Protein AF-A0A258D3I9-F1 (afdb_monomer_lite)

Secondary structure (DSSP, 8-state):
--TT-------SSTTHHHHHHHTT--TT-EEE-S-HHHHHHHHHTT-EEE-TTSPEE-HHHHHHHHHHHHHHHHHHHTT--PPPPPPP-HHHHHHHHHHHHHHHHHHHHTTPPPP-TTTHHHHHHHHHHTTSPPP---

Foldseek 3Di:
DDLPDDDDDFDDDPCRVLVVCLVPAAALAEAEDPDLVSLVSNQVRNHFYAYLLQDTDHPVCSVVVVVVVVVVVVCVVVVHDDDDDDDDDPNSNVNNVVNVVVRNVVSVVVVRDPDSPNPPVVVVVVVVVVPDDDDDDD

Structure (mmCIF, N/CA/C/O backbone):
data_AF-A0A258D3I9-F1
#
_entry.id   AF-A0A258D3I9-F1
#
loop_
_atom_site.group_PDB
_atom_site.id
_atom_site.type_symbol
_atom_site.label_atom_id
_atom_site.label_alt_id
_atom_site.label_co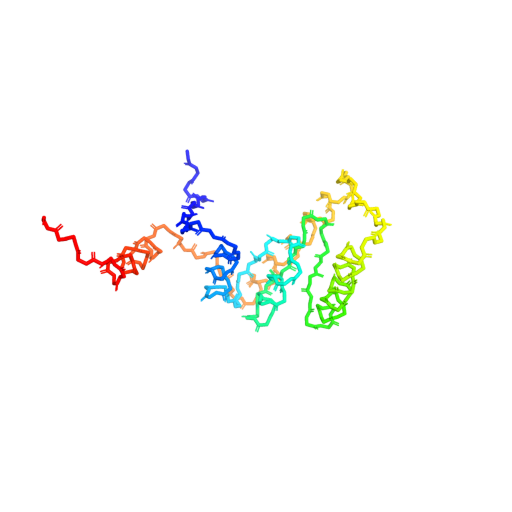mp_id
_atom_site.label_asym_id
_atom_site.label_entity_id
_atom_site.label_seq_id
_atom_site.pdbx_PDB_ins_code
_atom_site.Cartn_x
_atom_site.Cartn_y
_atom_site.Cartn_z
_atom_site.occupancy
_atom_site.B_iso_or_equiv
_atom_site.auth_seq_id
_atom_site.auth_comp_id
_atom_site.auth_asym_id
_atom_site.auth_atom_id
_atom_site.pdbx_PDB_model_num
ATOM 1 N N . ARG A 1 1 ? 9.532 -15.685 16.404 1.00 67.56 1 ARG A N 1
ATOM 2 C CA . ARG A 1 1 ? 8.529 -15.440 15.342 1.00 67.56 1 ARG A CA 1
ATOM 3 C C . ARG A 1 1 ? 7.345 -14.797 16.038 1.00 67.56 1 ARG A C 1
ATOM 5 O O . ARG A 1 1 ? 6.883 -15.386 17.004 1.00 67.56 1 ARG A O 1
ATOM 12 N N . ASP A 1 2 ? 6.974 -13.578 15.666 1.00 77.19 2 ASP A N 1
ATOM 13 C CA . ASP A 1 2 ? 5.842 -12.889 16.294 1.00 77.19 2 ASP A CA 1
ATOM 14 C C . ASP A 1 2 ? 4.535 -13.567 15.828 1.00 77.19 2 ASP A C 1
ATOM 16 O O . ASP A 1 2 ? 4.420 -13.826 14.625 1.00 77.19 2 ASP A O 1
ATOM 20 N N . PRO A 1 3 ? 3.589 -13.921 16.723 1.00 78.75 3 PRO A N 1
ATOM 21 C CA . PRO A 1 3 ? 2.285 -14.467 16.323 1.00 78.75 3 PRO A CA 1
ATOM 22 C C . PRO A 1 3 ? 1.501 -13.502 15.427 1.00 78.75 3 PRO A C 1
ATOM 24 O O . PRO A 1 3 ? 0.699 -13.936 14.605 1.00 78.75 3 PRO A O 1
ATOM 27 N N . ASN A 1 4 ? 1.805 -12.210 15.535 1.00 81.56 4 ASN A N 1
ATOM 28 C CA . ASN A 1 4 ? 1.280 -11.138 14.719 1.00 81.56 4 ASN A CA 1
ATOM 29 C C . ASN A 1 4 ? 2.152 -10.884 13.474 1.00 81.56 4 ASN A C 1
ATOM 31 O O . ASN A 1 4 ? 2.253 -9.752 13.001 1.00 81.56 4 ASN A O 1
ATOM 35 N N . ILE A 1 5 ? 2.799 -11.905 12.905 1.00 85.19 5 ILE A N 1
ATOM 36 C CA . ILE A 1 5 ? 3.409 -11.810 11.572 1.00 85.19 5 ILE A CA 1
ATOM 37 C C . ILE A 1 5 ? 3.216 -13.130 10.823 1.00 85.19 5 ILE A C 1
ATOM 39 O O . ILE A 1 5 ? 3.799 -14.161 11.167 1.00 85.19 5 ILE A O 1
ATOM 43 N N . ALA A 1 6 ? 2.465 -13.075 9.723 1.00 87.00 6 ALA A N 1
ATOM 44 C CA . ALA A 1 6 ? 2.339 -14.170 8.768 1.00 87.00 6 ALA A CA 1
ATOM 45 C C . ALA A 1 6 ? 3.180 -13.893 7.515 1.00 87.00 6 ALA A C 1
ATOM 47 O O . ALA A 1 6 ? 3.223 -12.774 7.009 1.00 87.00 6 ALA A O 1
ATOM 48 N N . ARG A 1 7 ? 3.844 -14.933 6.998 1.00 88.88 7 ARG A N 1
ATOM 49 C CA . ARG A 1 7 ? 4.519 -14.898 5.695 1.00 88.88 7 ARG A CA 1
ATOM 50 C C . ARG A 1 7 ? 3.775 -15.826 4.755 1.00 88.88 7 ARG A C 1
ATOM 52 O O . ARG A 1 7 ? 3.679 -17.016 5.043 1.00 88.88 7 ARG A O 1
ATOM 59 N N . VAL A 1 8 ? 3.307 -15.277 3.645 1.00 90.88 8 VAL A N 1
ATOM 60 C CA . VAL A 1 8 ? 2.692 -16.030 2.555 1.00 90.88 8 VAL A CA 1
ATOM 61 C C . VAL A 1 8 ? 3.726 -16.193 1.450 1.00 90.88 8 VAL A C 1
ATOM 63 O O . VAL A 1 8 ? 4.431 -15.243 1.115 1.00 90.88 8 VAL A O 1
ATOM 66 N N . VAL A 1 9 ? 3.851 -17.410 0.927 1.00 92.62 9 VAL A N 1
ATOM 67 C CA . VAL A 1 9 ? 4.692 -17.716 -0.233 1.00 92.62 9 VAL A CA 1
ATOM 68 C C . VAL A 1 9 ? 3.763 -17.958 -1.410 1.00 92.62 9 VAL A C 1
ATOM 70 O O . VAL A 1 9 ? 2.789 -18.695 -1.283 1.00 92.62 9 VAL A O 1
ATOM 73 N N . VAL A 1 10 ? 4.060 -17.315 -2.531 1.00 92.69 10 VAL A N 1
ATOM 74 C CA . VAL A 1 10 ? 3.337 -17.474 -3.794 1.00 92.69 10 VAL A CA 1
ATOM 75 C C . VAL A 1 10 ? 4.289 -18.043 -4.850 1.00 92.69 10 VAL A C 1
ATOM 77 O O . VAL A 1 10 ? 5.509 -17.952 -4.660 1.00 92.69 10 VAL A O 1
ATOM 80 N N . PRO A 1 11 ? 3.775 -18.633 -5.946 1.00 95.25 11 PRO A N 1
ATOM 81 C CA . PRO A 1 11 ? 4.607 -19.044 -7.072 1.00 95.25 11 PRO A CA 1
ATOM 82 C C . PRO A 1 11 ? 5.462 -17.895 -7.618 1.00 95.25 11 PRO A C 1
ATOM 84 O O . PRO A 1 11 ? 5.131 -16.718 -7.461 1.00 95.25 11 PRO A O 1
ATOM 87 N N . SER A 1 12 ? 6.567 -18.232 -8.281 1.00 92.50 12 SER A N 1
ATOM 88 C CA . SER A 1 12 ? 7.381 -17.239 -8.976 1.00 92.50 12 SER A CA 1
ATOM 89 C C . SER A 1 12 ? 6.688 -16.754 -10.249 1.00 92.50 12 SER A C 1
ATOM 91 O O . SER A 1 12 ? 6.055 -17.520 -10.971 1.00 92.50 12 SER A O 1
ATOM 93 N N . GLY A 1 13 ? 6.843 -15.467 -10.542 1.00 93.31 13 GLY A N 1
ATOM 94 C CA . GLY A 1 13 ? 6.330 -14.850 -11.758 1.00 93.31 13 GLY A CA 1
ATOM 95 C C . GLY A 1 13 ? 6.134 -13.346 -11.581 1.00 93.31 13 GLY A C 1
ATOM 96 O O . GLY A 1 13 ? 6.100 -12.868 -10.442 1.00 93.31 13 GLY A O 1
ATOM 97 N N . PRO A 1 14 ? 6.030 -12.591 -12.687 1.00 90.94 14 PRO A N 1
ATOM 98 C CA . PRO A 1 14 ? 5.638 -11.189 -12.627 1.00 90.94 14 PRO A CA 1
ATOM 99 C C . PRO A 1 14 ? 4.231 -11.076 -12.032 1.00 90.94 14 PRO A C 1
ATOM 101 O O . PRO A 1 14 ? 3.376 -11.910 -12.314 1.00 90.94 14 PRO A O 1
ATOM 104 N N . ASP A 1 15 ? 4.019 -10.071 -11.187 1.00 92.00 15 ASP A N 1
ATOM 105 C CA . ASP A 1 15 ? 2.722 -9.685 -10.611 1.00 92.00 15 ASP A CA 1
ATOM 106 C C . ASP A 1 15 ? 1.967 -10.757 -9.789 1.00 92.00 15 ASP A C 1
ATOM 108 O O . ASP A 1 15 ? 0.926 -10.458 -9.213 1.00 92.00 15 ASP A O 1
ATOM 112 N N . VAL A 1 16 ? 2.501 -11.975 -9.618 1.00 95.56 16 VAL A N 1
ATOM 113 C CA . VAL A 1 16 ? 1.823 -13.072 -8.892 1.00 95.56 16 VAL A CA 1
ATOM 114 C C . VAL A 1 16 ? 1.501 -12.694 -7.442 1.00 95.56 16 VAL A C 1
ATOM 116 O O . VAL A 1 16 ? 0.430 -13.016 -6.924 1.00 95.56 16 VAL A O 1
ATOM 119 N N . ALA A 1 17 ? 2.420 -11.998 -6.768 1.00 94.38 17 ALA A N 1
ATOM 120 C CA . ALA A 1 17 ? 2.190 -11.508 -5.411 1.00 94.38 17 ALA A CA 1
ATOM 121 C C . ALA A 1 17 ? 1.088 -10.440 -5.375 1.00 94.38 17 ALA A C 1
ATOM 123 O O . ALA A 1 17 ? 0.229 -10.469 -4.494 1.00 94.38 17 ALA A O 1
ATOM 124 N N . ASP A 1 18 ? 1.086 -9.537 -6.351 1.00 95.19 18 ASP A N 1
ATOM 125 C CA . ASP A 1 18 ? 0.094 -8.476 -6.455 1.00 95.19 18 ASP A CA 1
ATOM 126 C C . ASP A 1 18 ? -1.302 -9.036 -6.715 1.00 95.19 18 ASP A C 1
ATOM 128 O O . ASP A 1 18 ? -2.262 -8.612 -6.074 1.00 95.19 18 ASP A O 1
ATOM 132 N N . ASP A 1 19 ? -1.415 -10.014 -7.613 1.00 95.38 19 ASP A N 1
ATOM 133 C CA . ASP A 1 19 ? -2.668 -10.700 -7.918 1.00 95.38 19 ASP A CA 1
ATOM 134 C C . ASP A 1 19 ? -3.202 -11.433 -6.685 1.00 95.38 19 ASP A C 1
ATOM 136 O O . ASP A 1 19 ? -4.393 -11.356 -6.369 1.00 95.38 19 ASP A O 1
ATOM 140 N N . TRP A 1 20 ? -2.314 -12.088 -5.931 1.00 96.19 20 TRP A N 1
ATOM 141 C CA . TRP A 1 20 ? -2.683 -12.759 -4.688 1.00 96.19 20 TRP A CA 1
ATOM 142 C C . TRP A 1 20 ? -3.240 -11.783 -3.643 1.00 96.19 20 TRP A C 1
ATOM 144 O O . TRP A 1 20 ? -4.243 -12.106 -2.995 1.00 96.19 20 TRP A O 1
ATOM 154 N N . ILE A 1 21 ? -2.610 -10.608 -3.495 1.00 96.00 21 ILE A N 1
ATOM 155 C CA . ILE A 1 21 ? -3.037 -9.540 -2.576 1.00 96.00 21 ILE A CA 1
ATOM 156 C C . ILE A 1 21 ? -4.369 -8.947 -3.043 1.00 96.00 21 ILE A C 1
ATOM 158 O O . ILE A 1 21 ? -5.319 -8.885 -2.265 1.00 96.00 21 ILE A O 1
ATOM 162 N N . ALA A 1 22 ? -4.463 -8.548 -4.312 1.00 95.38 22 ALA A N 1
ATOM 163 C CA . ALA A 1 22 ? -5.644 -7.901 -4.878 1.00 95.38 22 ALA A CA 1
ATOM 164 C C . ALA A 1 22 ? -6.895 -8.791 -4.812 1.00 95.38 22 ALA A C 1
ATOM 166 O O . ALA A 1 22 ? -7.996 -8.279 -4.636 1.00 95.38 22 ALA A O 1
ATOM 167 N N . ALA A 1 23 ? -6.733 -10.113 -4.906 1.00 94.88 23 ALA A N 1
ATOM 168 C CA . ALA A 1 23 ? -7.835 -11.066 -4.787 1.00 94.88 23 ALA A CA 1
ATOM 169 C C . ALA A 1 23 ? -8.364 -11.251 -3.350 1.00 94.88 23 ALA A C 1
ATOM 171 O O . ALA A 1 23 ? -9.412 -11.869 -3.169 1.00 94.88 23 ALA A O 1
ATOM 172 N N . ARG A 1 24 ? -7.636 -10.786 -2.326 1.00 94.75 24 ARG A N 1
ATOM 173 C CA . ARG A 1 24 ? -7.956 -11.022 -0.902 1.00 94.75 24 ARG A CA 1
ATOM 174 C C . ARG A 1 24 ? -8.204 -9.757 -0.105 1.00 94.75 24 ARG A C 1
ATOM 176 O O . ARG A 1 24 ? -8.814 -9.830 0.955 1.00 94.75 24 ARG A O 1
ATOM 183 N N . VAL A 1 25 ? -7.706 -8.630 -0.591 1.00 96.25 25 VAL A N 1
ATOM 184 C CA . VAL A 1 25 ? -7.879 -7.349 0.072 1.00 96.25 25 VAL A CA 1
ATOM 185 C C . VAL A 1 25 ? -9.343 -6.911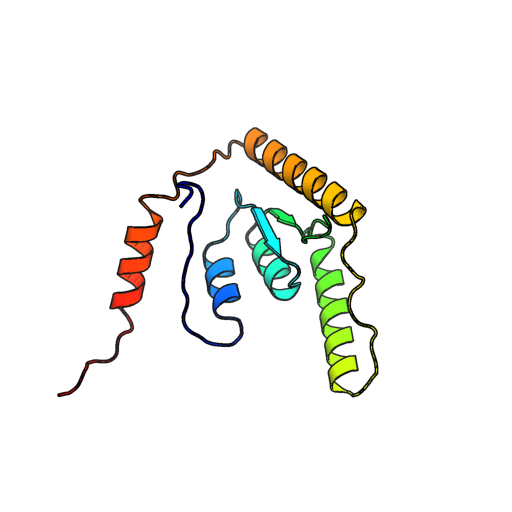 0.021 1.00 96.25 25 VAL A C 1
ATOM 187 O O . VAL A 1 25 ? -10.041 -7.101 -0.976 1.00 96.25 25 VAL A O 1
ATOM 190 N N . SER A 1 26 ? -9.805 -6.305 1.104 1.00 95.19 26 SER A N 1
ATOM 191 C CA . SER A 1 26 ? -11.174 -5.843 1.262 1.00 95.19 26 SER A CA 1
ATOM 192 C C . SER A 1 26 ? -11.247 -4.596 2.145 1.00 95.19 26 SER A C 1
ATOM 194 O O . SER A 1 26 ? -10.256 -4.127 2.716 1.00 95.19 26 SER A O 1
ATOM 196 N N . ARG A 1 27 ? -12.450 -4.031 2.279 1.00 95.38 27 ARG A N 1
ATOM 197 C CA . ARG A 1 27 ? -12.705 -2.960 3.245 1.00 95.38 27 ARG A CA 1
ATOM 198 C C . ARG A 1 27 ? -12.425 -3.462 4.663 1.00 95.38 27 ARG A C 1
ATOM 200 O O . ARG A 1 27 ? -13.027 -4.436 5.098 1.00 95.38 27 ARG A O 1
ATOM 207 N N . GLY A 1 28 ? -11.586 -2.736 5.396 1.00 94.81 28 GLY A N 1
ATOM 208 C CA . GLY A 1 28 ? -11.098 -3.162 6.712 1.00 94.81 28 GLY A CA 1
ATOM 209 C C . GLY A 1 28 ? -9.599 -3.439 6.723 1.00 94.81 28 GLY A C 1
ATOM 210 O O . GLY A 1 28 ? -8.976 -3.341 7.778 1.00 94.81 28 GLY A O 1
ATOM 211 N N . ASP A 1 29 ? -9.020 -3.702 5.552 1.00 95.69 29 ASP A N 1
ATOM 212 C CA . ASP A 1 29 ? -7.593 -3.947 5.401 1.00 95.69 29 ASP A CA 1
ATOM 213 C C . ASP A 1 29 ? -6.815 -2.649 5.172 1.00 95.69 29 ASP A C 1
ATOM 215 O O . ASP A 1 29 ? -7.298 -1.704 4.538 1.00 95.69 29 ASP A O 1
ATOM 219 N N . VAL A 1 30 ? -5.570 -2.631 5.657 1.00 96.50 30 VAL A N 1
ATOM 220 C CA . VAL A 1 30 ? -4.586 -1.593 5.337 1.00 96.50 30 VAL A CA 1
ATOM 221 C C . VAL A 1 30 ? -3.484 -2.206 4.481 1.00 96.50 30 VAL A C 1
ATOM 223 O O . VAL A 1 30 ? -2.764 -3.095 4.934 1.00 96.50 30 VAL A O 1
ATOM 226 N N . VAL A 1 31 ? -3.316 -1.710 3.257 1.00 97.69 31 VAL A N 1
ATOM 227 C CA . VAL A 1 31 ? -2.256 -2.149 2.342 1.00 97.69 31 VAL A CA 1
ATOM 228 C C . VAL A 1 31 ? -1.144 -1.114 2.303 1.00 97.69 31 VAL A C 1
ATOM 230 O O . VAL A 1 31 ? -1.371 0.052 1.980 1.00 97.69 31 VAL A O 1
ATOM 233 N N . VAL A 1 32 ? 0.083 -1.557 2.572 1.00 97.75 32 VAL A N 1
ATOM 234 C CA . VAL A 1 32 ? 1.279 -0.726 2.415 1.00 97.75 32 VAL A CA 1
ATOM 235 C C . VAL A 1 32 ? 1.979 -1.089 1.112 1.00 97.75 32 VAL A C 1
ATOM 237 O O . VAL A 1 32 ? 2.508 -2.189 0.988 1.00 97.75 32 VAL A O 1
ATOM 240 N N . THR A 1 33 ? 1.999 -0.180 0.137 1.00 96.81 33 THR A N 1
ATOM 241 C CA . THR A 1 33 ? 2.681 -0.422 -1.144 1.00 96.81 33 THR A CA 1
ATOM 242 C C . THR A 1 33 ? 3.142 0.867 -1.820 1.00 96.81 33 THR A C 1
ATOM 244 O O . THR A 1 33 ? 2.487 1.904 -1.735 1.00 96.81 33 THR A O 1
ATOM 247 N N . ALA A 1 34 ? 4.287 0.812 -2.501 1.00 94.50 34 ALA A N 1
ATOM 248 C CA . ALA A 1 34 ? 4.729 1.863 -3.419 1.00 94.50 34 ALA A CA 1
ATOM 249 C C . ALA A 1 34 ? 4.290 1.598 -4.872 1.00 94.50 34 ALA A C 1
ATOM 251 O O . ALA A 1 34 ? 4.389 2.498 -5.708 1.00 94.50 34 ALA A O 1
ATOM 252 N N . ASP A 1 35 ? 3.810 0.386 -5.159 1.00 94.62 35 ASP A N 1
ATOM 253 C CA . ASP A 1 35 ? 3.345 -0.026 -6.475 1.00 94.62 35 ASP A CA 1
ATOM 254 C C . ASP A 1 35 ? 1.972 0.596 -6.768 1.00 94.62 35 ASP A C 1
ATOM 256 O O . ASP A 1 35 ? 0.992 0.379 -6.050 1.00 94.62 35 ASP A O 1
ATOM 260 N N . ILE A 1 36 ? 1.915 1.424 -7.812 1.00 95.25 36 ILE A N 1
ATOM 261 C CA . ILE A 1 36 ? 0.712 2.175 -8.178 1.00 95.25 36 ILE A CA 1
ATOM 262 C C . ILE A 1 36 ? -0.351 1.266 -8.826 1.00 95.25 36 ILE A C 1
ATOM 264 O O . ILE A 1 36 ? -1.519 1.384 -8.440 1.00 95.25 36 ILE A O 1
ATOM 268 N N . PRO A 1 37 ? -0.011 0.362 -9.768 1.00 95.50 37 PRO A N 1
ATOM 269 C CA . PRO A 1 37 ? -0.925 -0.690 -10.217 1.00 95.50 37 PRO A CA 1
ATOM 270 C C . PRO A 1 37 ? -1.570 -1.509 -9.087 1.00 95.50 37 PRO A C 1
ATOM 272 O O . PRO A 1 37 ? -2.796 -1.658 -9.078 1.00 95.50 37 PRO A O 1
ATOM 275 N N . LEU A 1 38 ? -0.801 -2.005 -8.111 1.00 97.25 38 LEU A N 1
ATOM 276 C CA . LEU A 1 38 ? -1.359 -2.713 -6.950 1.00 97.25 38 LEU A CA 1
ATOM 277 C C . LEU A 1 38 ? -2.235 -1.787 -6.101 1.00 97.25 38 LEU A C 1
ATOM 279 O O . LEU A 1 38 ? -3.364 -2.143 -5.769 1.00 97.25 38 LEU A O 1
ATOM 283 N N . ALA A 1 39 ? -1.764 -0.571 -5.804 1.00 97.94 39 ALA A N 1
ATOM 284 C CA . ALA A 1 39 ? -2.537 0.396 -5.030 1.00 97.94 39 ALA A CA 1
ATOM 285 C C . ALA A 1 39 ? -3.900 0.693 -5.672 1.00 97.94 39 ALA A C 1
ATOM 287 O O . ALA A 1 39 ? -4.905 0.771 -4.970 1.00 97.94 39 ALA A O 1
ATOM 288 N N . SER A 1 40 ? -3.959 0.805 -7.004 1.00 97.75 40 SER A N 1
ATOM 289 C CA . SER A 1 40 ? -5.212 1.004 -7.739 1.00 97.75 40 SER A CA 1
ATOM 290 C C . SER A 1 40 ? -6.200 -0.134 -7.534 1.00 97.75 40 SER A C 1
ATOM 292 O O . SER A 1 40 ? -7.382 0.121 -7.296 1.00 97.75 40 SER A O 1
ATOM 294 N N . ARG A 1 41 ? -5.719 -1.379 -7.586 1.00 97.69 41 ARG A N 1
ATOM 295 C CA . ARG A 1 41 ? -6.540 -2.570 -7.350 1.00 97.69 41 ARG A CA 1
ATOM 296 C C . ARG A 1 41 ? -7.061 -2.604 -5.911 1.00 97.69 41 ARG A C 1
ATOM 298 O O . ARG A 1 41 ? -8.260 -2.767 -5.710 1.00 97.69 41 ARG A O 1
ATOM 305 N N . CYS A 1 42 ? -6.199 -2.342 -4.930 1.00 98.19 42 CYS A N 1
ATOM 306 C CA . CYS A 1 42 ? -6.573 -2.354 -3.515 1.00 98.19 42 CYS A CA 1
ATOM 307 C C . CYS A 1 42 ? -7.546 -1.224 -3.135 1.00 98.19 42 CYS A C 1
ATOM 309 O O . CYS A 1 42 ? -8.497 -1.466 -2.396 1.00 98.19 42 CYS A O 1
ATOM 311 N N . VAL A 1 43 ? -7.366 -0.011 -3.677 1.00 97.69 43 VAL A N 1
ATOM 312 C CA . VAL A 1 43 ? -8.312 1.101 -3.466 1.00 97.69 43 VAL A CA 1
ATOM 313 C C . VAL A 1 43 ? -9.692 0.746 -4.023 1.00 97.69 43 VAL A C 1
ATOM 315 O O . VAL A 1 43 ? -10.689 0.945 -3.340 1.00 97.69 43 VAL A O 1
ATOM 318 N N . LYS A 1 44 ? -9.766 0.170 -5.232 1.00 96.81 44 LYS A N 1
ATOM 319 C CA . LYS A 1 44 ? -11.041 -0.262 -5.839 1.00 96.81 44 LYS A CA 1
ATOM 320 C C . LYS A 1 44 ? -11.742 -1.366 -5.042 1.00 96.81 44 LYS A C 1
ATOM 322 O O . LYS A 1 44 ? -12.963 -1.451 -5.078 1.00 96.81 44 LYS A O 1
ATOM 327 N N . ALA A 1 45 ? -10.983 -2.190 -4.323 1.00 96.62 45 ALA A N 1
ATOM 328 C CA . ALA A 1 45 ? -11.508 -3.196 -3.400 1.00 96.62 45 ALA A CA 1
ATOM 329 C C . ALA A 1 45 ? -11.952 -2.611 -2.037 1.00 96.62 45 ALA A C 1
ATOM 331 O O . ALA A 1 45 ? -12.435 -3.344 -1.173 1.00 96.62 45 ALA A O 1
ATOM 332 N N . GLY A 1 46 ? -11.818 -1.295 -1.833 1.00 95.81 46 GLY A N 1
ATOM 333 C CA . GLY A 1 46 ? -12.270 -0.585 -0.634 1.00 95.81 46 GLY A CA 1
ATOM 334 C C . GLY A 1 46 ? -11.275 -0.585 0.529 1.00 95.81 46 GLY A C 1
ATOM 335 O O . GLY A 1 46 ? -11.651 -0.206 1.640 1.00 95.81 46 GLY A O 1
ATOM 336 N N . ALA A 1 47 ? -10.032 -1.011 0.295 1.00 97.38 47 ALA A N 1
ATOM 337 C CA . ALA A 1 47 ? -8.984 -1.029 1.308 1.00 97.38 47 ALA A CA 1
ATOM 338 C C . ALA A 1 47 ? -8.373 0.360 1.538 1.00 97.38 47 ALA A C 1
ATOM 340 O O . ALA A 1 47 ? -8.335 1.205 0.638 1.00 97.38 47 ALA A O 1
ATOM 341 N N . ASP A 1 48 ? -7.813 0.570 2.728 1.00 97.69 48 ASP A N 1
ATOM 342 C CA . ASP A 1 48 ? -7.003 1.748 3.018 1.00 97.69 48 ASP A CA 1
ATOM 343 C C . ASP A 1 48 ? -5.573 1.521 2.515 1.00 97.69 48 ASP A C 1
ATOM 345 O O . ASP A 1 48 ? -4.870 0.634 2.991 1.00 97.69 48 ASP A O 1
ATOM 349 N N . VAL A 1 49 ? -5.113 2.313 1.544 1.00 98.19 49 VAL A N 1
ATOM 350 C CA . VAL A 1 49 ? -3.813 2.081 0.894 1.00 98.19 49 VAL A CA 1
ATOM 351 C C . VAL A 1 49 ? -2.847 3.232 1.155 1.00 98.19 49 VAL A C 1
ATOM 353 O O . VAL A 1 49 ? -3.161 4.398 0.907 1.00 98.19 49 VAL A O 1
ATOM 356 N N . ILE A 1 50 ? -1.647 2.911 1.640 1.00 98.12 50 ILE A N 1
AT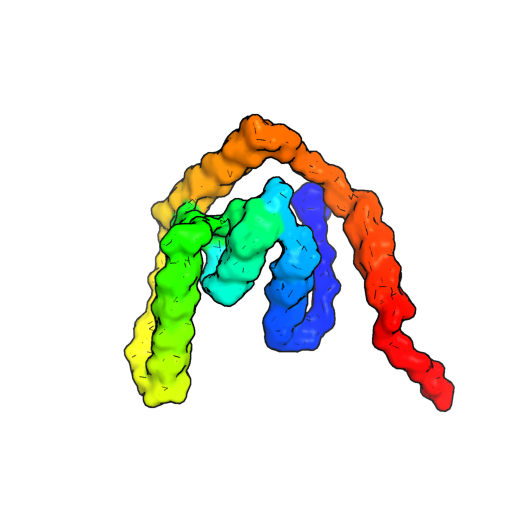OM 357 C CA . ILE A 1 50 ? -0.640 3.886 2.074 1.00 98.12 50 ILE A CA 1
ATOM 358 C C . ILE A 1 50 ? 0.722 3.523 1.474 1.00 98.12 50 ILE A C 1
ATOM 360 O O . ILE A 1 50 ? 1.166 2.382 1.533 1.00 98.12 50 ILE A O 1
ATOM 364 N N . ALA A 1 51 ? 1.430 4.499 0.916 1.00 96.81 51 ALA A N 1
ATOM 365 C CA . ALA A 1 51 ? 2.810 4.315 0.486 1.00 96.81 51 ALA A CA 1
ATOM 366 C C . ALA A 1 51 ? 3.788 4.372 1.673 1.00 96.81 51 ALA A C 1
ATOM 368 O O . ALA A 1 51 ? 3.523 5.076 2.648 1.00 96.81 51 ALA A O 1
ATOM 369 N N . PRO A 1 52 ? 4.979 3.747 1.583 1.00 96.44 52 PRO A N 1
ATOM 370 C CA . PRO A 1 52 ? 5.988 3.800 2.647 1.00 96.44 52 PRO A CA 1
ATOM 371 C C . PRO A 1 52 ? 6.428 5.212 3.059 1.00 96.44 52 PRO A C 1
ATOM 373 O O . PRO A 1 52 ? 6.977 5.388 4.139 1.00 96.44 52 PRO A O 1
ATOM 376 N N . ASN A 1 53 ? 6.194 6.222 2.215 1.00 95.69 53 ASN A N 1
ATOM 377 C CA . ASN A 1 53 ? 6.465 7.629 2.517 1.00 95.69 53 ASN A CA 1
ATOM 378 C C . ASN A 1 53 ? 5.277 8.387 3.142 1.00 95.69 53 ASN A C 1
ATOM 380 O O . ASN A 1 53 ? 5.322 9.608 3.265 1.00 95.69 53 ASN A O 1
ATOM 384 N N . GLY A 1 54 ? 4.200 7.682 3.490 1.00 96.25 54 GLY A N 1
ATOM 385 C CA . GLY A 1 54 ? 2.994 8.242 4.094 1.00 96.25 54 GLY A CA 1
ATOM 386 C C . GLY A 1 54 ? 1.985 8.838 3.122 1.00 96.25 54 GLY A C 1
ATOM 387 O O . GLY A 1 54 ? 0.949 9.331 3.562 1.00 96.25 54 GLY A O 1
ATOM 388 N N . ARG A 1 55 ? 2.224 8.778 1.805 1.00 95.69 55 ARG A N 1
ATOM 389 C CA . ARG A 1 55 ? 1.197 9.164 0.830 1.00 95.69 55 ARG A CA 1
ATOM 390 C C . ARG A 1 55 ? 0.040 8.166 0.878 1.00 95.69 55 ARG A C 1
ATOM 392 O O . ARG A 1 55 ? 0.226 7.004 0.532 1.00 95.69 55 ARG A O 1
ATOM 399 N N . ALA A 1 56 ? -1.151 8.628 1.241 1.00 95.88 56 ALA A N 1
ATOM 400 C CA . ALA A 1 56 ? -2.373 7.847 1.084 1.00 95.88 56 ALA A CA 1
ATOM 401 C C . ALA A 1 56 ? -2.807 7.826 -0.388 1.00 95.88 56 ALA A C 1
ATOM 403 O O . ALA A 1 56 ? -2.756 8.853 -1.071 1.00 95.88 56 ALA A O 1
ATOM 404 N N . PHE A 1 57 ? -3.257 6.669 -0.862 1.00 97.00 57 PHE A N 1
ATOM 405 C CA . PHE A 1 57 ? -3.945 6.544 -2.139 1.00 97.00 57 PHE A CA 1
ATOM 406 C C . PHE A 1 57 ? -5.450 6.517 -1.899 1.00 97.00 57 PHE A C 1
ATOM 408 O O . PHE A 1 57 ? -5.941 5.846 -0.997 1.00 97.00 57 PHE A O 1
ATOM 415 N N . THR A 1 58 ? -6.183 7.269 -2.710 1.00 95.56 58 THR A N 1
ATOM 416 C CA . THR A 1 58 ? -7.639 7.418 -2.602 1.00 95.56 58 THR A CA 1
ATOM 417 C C . THR A 1 58 ? -8.268 7.274 -3.974 1.00 95.56 58 THR A C 1
ATOM 419 O O . THR A 1 58 ? -7.592 7.507 -4.974 1.00 95.56 58 THR A O 1
ATOM 422 N N . GLU A 1 59 ? -9.564 6.971 -4.049 1.00 94.62 59 GLU A N 1
ATOM 423 C CA . GLU A 1 59 ? -10.284 6.908 -5.331 1.00 94.62 59 GLU A CA 1
ATOM 424 C C . GLU A 1 59 ? -10.092 8.182 -6.170 1.00 94.62 59 GLU A C 1
ATOM 426 O O . GLU A 1 59 ? -9.855 8.109 -7.374 1.00 94.62 59 GLU A O 1
ATOM 431 N N . ALA A 1 60 ? -10.086 9.348 -5.514 1.00 94.19 60 ALA A N 1
ATOM 432 C CA . ALA A 1 60 ? -9.894 10.640 -6.166 1.00 94.19 60 ALA A CA 1
ATOM 433 C C . ALA A 1 60 ? -8.474 10.858 -6.724 1.00 94.19 60 ALA A C 1
ATOM 435 O O . ALA A 1 60 ? -8.305 11.576 -7.706 1.00 94.19 60 ALA A O 1
ATOM 436 N N . SER A 1 61 ? -7.442 10.274 -6.106 1.00 91.50 61 SER A N 1
ATOM 437 C CA . SER A 1 61 ? -6.036 10.514 -6.479 1.00 91.50 61 SER A CA 1
ATOM 438 C C . SER A 1 61 ? -5.411 9.383 -7.297 1.00 91.50 61 SER A C 1
ATOM 440 O O . SER A 1 61 ? -4.460 9.611 -8.050 1.00 91.50 61 SER A O 1
ATOM 442 N N . ILE A 1 62 ? -5.933 8.161 -7.179 1.00 94.88 62 ILE A N 1
ATOM 443 C CA . ILE A 1 62 ? -5.277 6.961 -7.699 1.00 94.88 62 ILE A CA 1
ATOM 444 C C . ILE A 1 62 ? -5.280 6.893 -9.227 1.00 94.88 62 ILE A C 1
ATOM 446 O O . ILE A 1 62 ? -4.301 6.440 -9.815 1.00 94.88 62 ILE A O 1
ATOM 450 N N . GLY A 1 63 ? -6.326 7.405 -9.884 1.00 92.50 63 GLY A N 1
ATOM 451 C CA . GLY A 1 63 ? -6.390 7.463 -11.348 1.00 92.50 63 GLY A CA 1
ATOM 452 C C . GLY A 1 63 ? -5.280 8.333 -11.944 1.00 92.50 63 GLY A C 1
ATOM 453 O O . GLY A 1 63 ? -4.550 7.893 -12.830 1.00 92.50 63 GLY A O 1
ATOM 454 N N . ALA A 1 64 ? -5.091 9.539 -11.399 1.00 93.06 64 ALA A N 1
ATOM 455 C CA . ALA A 1 64 ? -4.034 10.454 -11.831 1.00 93.06 64 ALA A CA 1
ATOM 456 C C . ALA A 1 64 ? -2.628 9.898 -11.539 1.00 93.06 64 ALA A C 1
ATOM 458 O O . ALA A 1 64 ? -1.715 10.037 -12.359 1.00 93.06 64 ALA A O 1
ATOM 459 N N . ALA A 1 65 ? -2.457 9.225 -10.395 1.00 91.38 65 ALA A N 1
ATOM 460 C CA . ALA A 1 65 ? -1.205 8.557 -10.055 1.00 91.38 65 ALA A CA 1
ATOM 461 C C . ALA A 1 65 ? -0.872 7.432 -11.050 1.00 91.38 65 ALA A C 1
ATOM 463 O O . ALA A 1 65 ? 0.267 7.348 -11.510 1.00 91.38 65 ALA A O 1
ATOM 464 N N . LEU A 1 66 ? -1.859 6.605 -11.416 1.00 92.62 66 LEU A N 1
ATOM 465 C CA . LEU A 1 66 ? -1.691 5.512 -12.378 1.00 92.62 66 LEU A CA 1
ATOM 466 C C . LEU A 1 66 ? -1.365 6.030 -13.781 1.00 92.62 66 LEU A C 1
ATOM 468 O O . LEU A 1 66 ? -0.440 5.527 -14.413 1.00 92.62 66 LEU A O 1
ATOM 472 N N . ALA A 1 67 ? -2.062 7.073 -14.236 1.00 92.25 67 ALA A N 1
ATOM 473 C CA . ALA A 1 67 ? -1.786 7.702 -15.525 1.00 92.25 67 ALA A CA 1
ATOM 474 C C . ALA A 1 67 ? -0.352 8.252 -15.595 1.00 92.25 67 ALA A C 1
ATOM 476 O O . ALA A 1 67 ? 0.379 7.961 -16.540 1.00 92.25 67 ALA A O 1
ATOM 477 N N . THR A 1 68 ? 0.078 8.982 -14.559 1.00 91.31 68 THR A N 1
ATOM 478 C CA . THR A 1 68 ? 1.451 9.507 -14.468 1.00 91.31 68 THR A CA 1
ATOM 479 C C . THR A 1 68 ? 2.484 8.384 -14.481 1.00 91.31 68 THR A C 1
ATOM 481 O O . THR A 1 68 ? 3.499 8.492 -15.163 1.00 91.31 68 THR A O 1
ATOM 484 N N . ARG A 1 69 ? 2.235 7.295 -13.742 1.00 90.81 69 ARG A N 1
ATOM 485 C CA . ARG A 1 69 ? 3.132 6.135 -13.711 1.00 90.81 69 ARG A CA 1
ATOM 486 C C . ARG A 1 69 ? 3.287 5.516 -15.094 1.00 90.81 69 ARG A C 1
ATOM 488 O O . ARG A 1 69 ? 4.415 5.293 -15.512 1.00 90.81 69 ARG A O 1
ATOM 495 N N . ASN A 1 70 ? 2.178 5.256 -15.783 1.00 91.75 70 ASN A N 1
ATOM 496 C CA . ASN A 1 70 ? 2.208 4.622 -17.100 1.00 91.75 70 ASN A CA 1
ATOM 497 C C . ASN A 1 70 ? 2.960 5.492 -18.111 1.00 91.75 70 ASN A C 1
ATOM 499 O O . ASN A 1 70 ? 3.854 4.995 -18.780 1.00 91.75 70 ASN A O 1
ATOM 503 N N . LEU A 1 71 ? 2.710 6.807 -18.110 1.00 90.44 71 LEU A N 1
ATOM 504 C CA . LEU A 1 71 ? 3.460 7.746 -18.946 1.00 90.44 71 LEU A CA 1
ATOM 505 C C . LEU A 1 71 ? 4.973 7.702 -18.668 1.00 90.44 71 LEU A C 1
ATOM 507 O O . LEU A 1 71 ? 5.774 7.700 -19.597 1.00 90.44 71 LEU A O 1
ATOM 511 N N . MET A 1 72 ? 5.385 7.682 -17.397 1.00 89.12 72 MET A N 1
ATOM 512 C CA . MET A 1 72 ? 6.810 7.637 -17.039 1.00 89.12 72 MET A CA 1
ATOM 513 C C . MET A 1 72 ? 7.475 6.316 -17.437 1.00 89.12 72 MET A C 1
ATOM 515 O O . MET A 1 72 ? 8.649 6.314 -17.809 1.00 89.12 72 MET A O 1
ATOM 519 N N . ASP A 1 73 ? 6.742 5.207 -17.376 1.00 88.88 73 ASP A N 1
ATOM 520 C CA . ASP A 1 73 ? 7.235 3.911 -17.835 1.00 88.88 73 ASP A CA 1
ATOM 521 C C . ASP A 1 73 ? 7.330 3.846 -19.364 1.00 88.88 73 ASP A C 1
ATOM 523 O O . ASP A 1 73 ? 8.342 3.365 -19.876 1.00 88.88 73 ASP A O 1
ATOM 527 N N . ASP A 1 74 ? 6.370 4.429 -20.087 1.00 89.62 74 ASP A N 1
ATOM 528 C CA . ASP A 1 74 ? 6.431 4.573 -21.545 1.00 89.62 74 ASP A CA 1
ATOM 529 C C . ASP A 1 74 ? 7.661 5.397 -21.957 1.00 89.62 74 ASP A C 1
ATOM 531 O O . ASP A 1 74 ? 8.442 4.971 -22.811 1.00 89.62 74 ASP A O 1
ATOM 535 N N . LEU A 1 75 ? 7.910 6.534 -21.295 1.00 90.06 75 LEU A N 1
ATOM 536 C CA . LEU A 1 75 ? 9.089 7.371 -21.550 1.00 90.06 75 LEU A CA 1
ATOM 537 C C . LEU A 1 75 ? 10.400 6.625 -21.274 1.00 90.06 75 LEU A C 1
ATOM 539 O O . LEU A 1 75 ? 11.336 6.710 -22.073 1.00 90.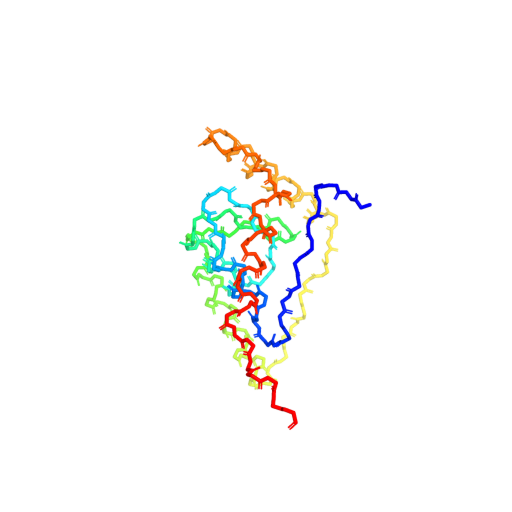06 75 LEU A O 1
ATOM 543 N N . ARG A 1 76 ? 10.467 5.861 -20.177 1.00 87.81 76 ARG A N 1
ATOM 544 C CA . ARG A 1 76 ? 11.632 5.021 -19.868 1.00 87.81 76 ARG A CA 1
ATOM 545 C C . ARG A 1 76 ? 11.843 3.955 -20.947 1.00 87.81 76 ARG A C 1
ATOM 547 O O . ARG A 1 76 ? 12.979 3.743 -21.364 1.00 87.81 76 ARG A O 1
ATOM 554 N N . SER A 1 77 ? 10.770 3.317 -21.422 1.00 88.94 77 SER A N 1
ATOM 555 C CA . SER A 1 77 ? 10.828 2.305 -22.489 1.00 88.94 77 SER A CA 1
ATOM 556 C C . SER A 1 77 ? 11.302 2.884 -23.828 1.00 88.94 77 SER A C 1
ATOM 558 O O . SER A 1 77 ? 12.017 2.218 -24.572 1.00 88.94 77 SER A O 1
ATOM 560 N N . ALA A 1 78 ? 10.993 4.157 -24.087 1.00 91.06 78 ALA A N 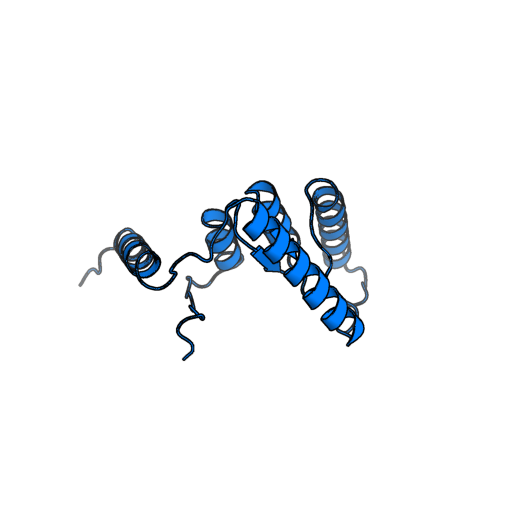1
ATOM 561 C CA . ALA A 1 78 ? 11.441 4.910 -25.255 1.00 91.06 78 ALA A CA 1
ATOM 562 C C . ALA A 1 78 ? 12.884 5.449 -25.134 1.00 91.06 78 ALA A C 1
ATOM 564 O O . ALA A 1 78 ? 13.327 6.227 -25.980 1.00 91.06 78 ALA A O 1
ATOM 565 N N . GLY A 1 79 ? 13.624 5.067 -24.086 1.00 86.50 79 GLY A N 1
ATOM 566 C CA . GLY A 1 79 ? 15.025 5.444 -23.886 1.00 86.50 79 GLY A CA 1
ATOM 567 C C . GLY A 1 79 ? 15.242 6.825 -23.260 1.00 86.50 79 GLY A C 1
ATOM 568 O O . GLY A 1 79 ? 16.375 7.305 -23.241 1.00 86.50 79 GLY A O 1
ATOM 569 N N . GLN A 1 80 ? 14.196 7.475 -22.734 1.00 85.81 80 GLN A N 1
ATOM 570 C CA . GLN A 1 80 ? 14.351 8.740 -22.011 1.00 85.81 80 GLN A CA 1
ATOM 571 C C . GLN A 1 80 ? 14.939 8.502 -20.616 1.00 85.81 80 GLN A C 1
ATOM 573 O O . GLN A 1 80 ? 14.485 7.637 -19.862 1.00 85.81 80 GLN A O 1
ATOM 578 N N . VAL A 1 81 ? 15.940 9.305 -20.247 1.00 75.06 81 VAL A N 1
ATOM 579 C CA . VAL A 1 81 ? 16.565 9.234 -18.921 1.00 75.06 81 VAL A CA 1
ATOM 580 C C . VAL A 1 81 ? 15.658 9.912 -17.899 1.00 75.06 81 VAL A C 1
ATOM 582 O O . VAL A 1 81 ? 15.532 11.134 -17.865 1.00 75.06 81 VAL A O 1
ATOM 585 N N . THR A 1 82 ? 15.051 9.113 -17.028 1.00 80.38 82 THR A N 1
ATOM 586 C CA . THR A 1 82 ? 14.321 9.597 -15.851 1.00 80.38 82 THR A CA 1
ATOM 587 C C . THR A 1 82 ? 15.210 9.502 -14.616 1.00 80.38 82 THR A C 1
ATOM 589 O O . THR A 1 82 ? 15.934 8.517 -14.456 1.00 80.38 82 THR A O 1
ATOM 592 N N . SER A 1 83 ? 15.131 10.468 -13.700 1.00 79.06 83 SER A N 1
ATOM 593 C CA . SER A 1 83 ? 15.758 10.314 -12.386 1.00 79.06 83 SER A CA 1
ATOM 594 C C . SER A 1 83 ? 15.079 9.199 -11.582 1.00 79.06 83 SER A C 1
ATOM 596 O O . SER A 1 83 ? 13.890 8.915 -11.740 1.00 79.06 83 SER A O 1
ATOM 598 N N . GLY A 1 84 ? 15.859 8.538 -10.725 1.00 76.81 84 GLY A N 1
ATOM 599 C CA . GLY A 1 84 ? 15.339 7.536 -9.800 1.00 76.81 84 GLY A CA 1
ATOM 600 C C . GLY A 1 84 ? 14.454 8.151 -8.708 1.00 76.81 84 GLY A C 1
ATOM 601 O O . GLY A 1 84 ? 14.459 9.371 -8.506 1.00 76.81 84 GLY A O 1
ATOM 602 N N . PRO A 1 85 ? 13.697 7.319 -7.972 1.00 80.38 85 PRO A N 1
ATOM 603 C CA . PRO A 1 85 ? 12.895 7.790 -6.854 1.00 80.38 85 PRO A CA 1
ATOM 604 C C . PRO A 1 85 ? 13.772 8.478 -5.802 1.00 80.38 85 PRO A C 1
ATOM 606 O O . PRO A 1 85 ? 14.923 8.103 -5.568 1.00 80.38 85 PRO A O 1
ATOM 609 N N . LYS A 1 86 ? 13.205 9.496 -5.148 1.00 87.50 86 LYS A N 1
ATOM 610 C CA . LYS A 1 86 ? 13.881 10.219 -4.069 1.00 87.50 86 LYS A CA 1
ATOM 611 C C . LYS A 1 86 ? 14.297 9.243 -2.951 1.00 87.50 86 LYS A C 1
ATOM 613 O O . LYS A 1 86 ? 13.498 8.374 -2.595 1.00 87.50 86 LYS A O 1
ATOM 618 N N . PRO A 1 87 ? 15.484 9.418 -2.341 1.00 90.69 87 PRO A N 1
ATOM 619 C CA . PRO A 1 87 ? 15.872 8.658 -1.160 1.00 90.69 87 PRO A CA 1
ATOM 620 C C . PRO A 1 87 ? 14.864 8.805 -0.017 1.00 90.69 87 PRO A C 1
ATOM 622 O O . PRO A 1 87 ? 14.342 9.896 0.232 1.00 90.69 87 PRO A O 1
ATOM 625 N N . PHE A 1 88 ? 14.641 7.709 0.705 1.00 92.88 88 PHE A N 1
ATOM 626 C CA . PHE A 1 88 ? 13.800 7.694 1.896 1.00 92.88 88 PHE A CA 1
ATOM 627 C C . PHE A 1 88 ? 14.398 8.571 3.003 1.00 92.88 88 PHE A C 1
ATOM 629 O O . PHE A 1 88 ? 15.595 8.501 3.288 1.00 92.88 88 PHE A O 1
ATOM 636 N N . SER A 1 89 ? 13.564 9.383 3.647 1.00 95.38 89 SER A N 1
ATOM 637 C CA . SER A 1 89 ? 13.979 10.339 4.674 1.00 95.38 89 SER A CA 1
ATOM 638 C C . SER A 1 89 ? 13.280 10.108 6.022 1.00 95.38 89 SER A C 1
ATOM 640 O O . SER A 1 89 ? 12.214 9.495 6.086 1.00 95.38 89 SER A O 1
ATOM 642 N N . PRO A 1 90 ? 13.814 10.653 7.133 1.00 96.69 90 PRO A N 1
ATOM 643 C CA . PRO A 1 90 ? 13.126 10.615 8.427 1.00 96.69 90 PRO A CA 1
ATOM 644 C C . PRO A 1 90 ? 11.725 11.244 8.393 1.00 96.69 90 PRO A C 1
ATOM 646 O O . PRO A 1 90 ? 10.820 10.760 9.067 1.00 96.69 90 PRO A O 1
ATOM 649 N N . ARG A 1 91 ? 11.522 12.280 7.565 1.00 96.88 91 ARG A N 1
ATOM 650 C CA . ARG A 1 91 ? 10.203 12.896 7.359 1.00 96.88 91 ARG A CA 1
ATOM 651 C C . ARG A 1 91 ? 9.211 11.908 6.744 1.00 96.88 91 ARG A C 1
ATOM 653 O O . ARG A 1 91 ? 8.057 11.902 7.158 1.00 96.88 91 ARG A O 1
ATOM 660 N N . ASP A 1 92 ? 9.657 11.072 5.809 1.00 96.75 92 ASP A N 1
ATOM 661 C CA . ASP A 1 92 ? 8.817 10.048 5.177 1.00 96.75 92 ASP A CA 1
ATOM 662 C C . ASP A 1 92 ? 8.361 9.005 6.206 1.00 96.75 92 ASP A C 1
ATOM 664 O O . ASP A 1 92 ? 7.192 8.628 6.228 1.00 96.75 92 ASP A O 1
ATOM 668 N N . ARG A 1 93 ? 9.248 8.615 7.135 1.00 96.94 93 ARG A N 1
ATOM 669 C CA . ARG A 1 93 ? 8.888 7.743 8.265 1.00 96.94 93 ARG A CA 1
ATOM 670 C C . ARG A 1 93 ? 7.819 8.377 9.152 1.00 96.94 93 ARG A C 1
ATOM 672 O O . ARG A 1 93 ? 6.844 7.712 9.486 1.00 96.94 93 ARG A O 1
ATOM 679 N N . SER A 1 94 ? 7.990 9.641 9.540 1.00 97.94 94 SER A N 1
ATOM 680 C CA . SER A 1 94 ? 6.996 10.343 10.360 1.00 97.94 94 SER A CA 1
ATOM 681 C C . SER A 1 94 ? 5.651 10.457 9.643 1.00 97.94 94 SER A C 1
ATOM 683 O O . SER A 1 94 ? 4.621 10.176 10.244 1.00 97.94 94 SER A O 1
ATOM 685 N N . ALA A 1 95 ? 5.657 10.810 8.355 1.00 98.00 95 ALA A N 1
ATOM 686 C CA . ALA A 1 95 ? 4.443 10.886 7.550 1.00 98.00 95 ALA A CA 1
ATOM 687 C C . ALA A 1 95 ? 3.738 9.524 7.450 1.00 98.00 95 ALA A C 1
ATOM 689 O O . ALA A 1 95 ? 2.521 9.455 7.607 1.00 98.00 95 ALA A O 1
ATOM 690 N N . PHE A 1 96 ? 4.495 8.442 7.250 1.00 98.19 96 PHE A N 1
ATOM 691 C CA . PHE A 1 96 ? 3.964 7.082 7.229 1.00 98.19 96 PHE A CA 1
ATOM 692 C C . PHE A 1 96 ? 3.300 6.687 8.545 1.00 98.19 96 PHE A C 1
ATOM 694 O O . PHE A 1 96 ? 2.162 6.225 8.527 1.00 98.19 96 PHE A O 1
ATOM 701 N N . LEU A 1 97 ? 3.971 6.905 9.679 1.00 98.19 97 LEU A N 1
ATOM 702 C CA . LEU A 1 97 ? 3.414 6.568 10.991 1.00 98.19 97 LEU A CA 1
ATOM 703 C C . LEU A 1 97 ? 2.117 7.338 11.268 1.00 98.19 97 LEU A C 1
ATOM 705 O O . LEU A 1 97 ? 1.143 6.737 11.712 1.00 98.19 97 LEU A O 1
ATOM 709 N N . SER A 1 98 ? 2.073 8.633 10.939 1.00 98.19 98 SER A N 1
ATOM 710 C CA . SER A 1 98 ? 0.858 9.441 11.081 1.00 98.19 98 SER A CA 1
ATOM 711 C C . SER A 1 98 ? -0.281 8.956 10.179 1.00 98.19 98 SER A C 1
ATOM 713 O O . SER A 1 98 ? -1.429 8.894 10.614 1.00 98.19 98 SER A O 1
ATOM 715 N N . ALA A 1 99 ? 0.015 8.605 8.923 1.00 98.00 99 ALA A N 1
ATOM 716 C CA . ALA A 1 99 ? -0.990 8.101 7.988 1.00 98.00 99 ALA A CA 1
ATOM 717 C C . ALA A 1 99 ? -1.543 6.736 8.425 1.00 98.00 99 ALA A C 1
ATOM 719 O O . ALA A 1 99 ? -2.753 6.509 8.356 1.00 98.00 99 ALA A O 1
ATOM 720 N N . LEU A 1 100 ? -0.666 5.846 8.897 1.00 98.00 100 LEU A N 1
ATOM 721 C CA . LEU A 1 100 ? -1.037 4.520 9.377 1.00 98.00 100 LEU A CA 1
ATOM 722 C C . LEU A 1 100 ? -1.909 4.600 10.635 1.00 98.00 100 LEU A C 1
ATOM 724 O O . LEU A 1 100 ? -2.947 3.943 10.691 1.00 98.00 100 LEU A O 1
ATOM 728 N N . ASP A 1 101 ? -1.531 5.430 11.610 1.00 97.94 101 ASP A N 1
ATOM 729 C CA . ASP A 1 101 ? -2.329 5.650 12.822 1.00 97.94 101 ASP A CA 1
ATOM 730 C C . ASP A 1 101 ? -3.735 6.164 12.482 1.00 97.94 101 ASP A C 1
ATOM 732 O O . ASP A 1 101 ? -4.738 5.594 12.922 1.00 97.94 101 ASP A O 1
ATOM 736 N N . LEU A 1 102 ? -3.826 7.168 11.604 1.00 97.38 102 LEU A N 1
ATOM 737 C CA . LEU A 1 102 ? -5.105 7.723 11.168 1.00 97.38 102 LEU A CA 1
ATOM 738 C C . LEU A 1 102 ? -6.004 6.668 10.502 1.00 97.38 102 LEU A C 1
ATOM 740 O O . LEU A 1 102 ? -7.205 6.622 10.789 1.00 97.38 102 LEU A O 1
ATOM 744 N N . ALA A 1 103 ? -5.442 5.824 9.632 1.00 96.69 103 ALA A N 1
ATOM 745 C CA . ALA A 1 103 ? -6.182 4.738 8.990 1.00 96.69 103 ALA A CA 1
ATOM 746 C C . ALA A 1 103 ? -6.706 3.734 10.029 1.00 96.69 103 ALA A C 1
ATOM 748 O O . ALA A 1 103 ? -7.903 3.446 10.061 1.00 96.69 103 ALA A O 1
ATOM 749 N N . ILE A 1 104 ? -5.853 3.286 10.955 1.00 95.81 104 ILE A N 1
ATOM 750 C CA . ILE A 1 104 ? -6.237 2.346 12.018 1.00 95.81 104 ILE A CA 1
ATOM 751 C C . ILE A 1 104 ? -7.350 2.928 12.899 1.00 95.81 104 ILE A C 1
ATOM 753 O O . ILE A 1 104 ? -8.333 2.243 13.190 1.00 95.81 104 ILE A O 1
ATOM 757 N N . VAL A 1 105 ? -7.234 4.190 13.322 1.00 96.94 105 VAL A N 1
ATOM 758 C CA . VAL A 1 105 ? -8.257 4.856 14.146 1.00 96.94 105 VAL A CA 1
ATOM 759 C C . VAL A 1 105 ? -9.586 4.956 13.397 1.00 96.94 105 VAL A C 1
ATOM 761 O O . VAL A 1 105 ? -10.641 4.693 13.982 1.00 96.94 105 VAL A O 1
ATOM 764 N N . ARG A 1 106 ? -9.559 5.305 12.106 1.00 95.69 106 ARG A N 1
ATOM 765 C CA . ARG A 1 106 ? -10.763 5.367 11.267 1.00 95.69 106 ARG A CA 1
ATOM 766 C C . ARG A 1 106 ? -11.432 3.999 11.140 1.00 95.69 106 ARG A C 1
ATOM 768 O O . ARG A 1 106 ? -12.645 3.913 11.323 1.00 95.69 106 ARG A O 1
ATOM 775 N N . LEU A 1 107 ? -10.660 2.946 10.880 1.00 95.88 107 LEU A N 1
ATOM 776 C CA . LEU A 1 107 ? -11.173 1.581 10.751 1.00 95.88 107 LEU A CA 1
ATOM 777 C C . LEU A 1 107 ? -11.787 1.077 12.061 1.00 95.88 107 LEU A C 1
ATOM 779 O O . LEU A 1 107 ? -12.913 0.581 12.053 1.00 95.88 107 LEU A O 1
ATOM 783 N N . LYS A 1 108 ? -11.124 1.315 13.200 1.00 95.12 108 LYS A N 1
ATOM 784 C CA . LYS A 1 108 ? -11.676 0.995 14.527 1.00 95.12 108 LYS A CA 1
ATOM 785 C C . LYS A 1 108 ? -13.014 1.690 14.780 1.00 95.12 108 LYS A C 1
ATOM 787 O O . LYS A 1 108 ? -13.961 1.055 15.232 1.00 95.12 108 LYS A O 1
ATOM 792 N N . ARG A 1 109 ? -13.124 2.984 14.452 1.00 95.94 109 ARG A N 1
ATOM 793 C CA . ARG A 1 109 ? -14.387 3.743 14.574 1.00 95.94 109 ARG A CA 1
ATOM 794 C C . ARG A 1 109 ? -15.484 3.224 13.646 1.00 95.94 109 ARG A C 1
ATOM 796 O O . ARG A 1 109 ? -16.655 3.332 13.984 1.00 95.94 109 ARG A O 1
ATOM 803 N N . ALA A 1 110 ? -15.110 2.664 12.500 1.00 95.00 110 ALA A N 1
ATOM 804 C CA . ALA A 1 110 ? -16.029 2.034 11.559 1.00 95.00 110 ALA A CA 1
ATOM 805 C C . ALA A 1 110 ? -16.423 0.592 11.949 1.00 95.00 110 ALA A C 1
ATOM 807 O O . ALA A 1 110 ? -17.144 -0.051 11.187 1.00 95.00 110 ALA A O 1
ATOM 808 N N . GLY A 1 111 ? -15.978 0.095 13.110 1.00 94.62 111 GLY A N 1
ATOM 809 C CA . GLY A 1 111 ? -16.338 -1.222 13.640 1.00 94.62 111 GLY A CA 1
ATOM 810 C C . GLY A 1 111 ? -15.413 -2.363 13.217 1.00 94.62 111 GLY A C 1
ATOM 811 O O . GLY A 1 111 ? -15.710 -3.515 13.521 1.00 94.62 111 GLY A O 1
ATOM 812 N N . PHE A 1 112 ? -14.293 -2.077 12.545 1.00 92.88 112 PHE A N 1
ATOM 813 C CA . PHE A 1 112 ? -13.308 -3.104 12.215 1.00 92.88 112 PHE A CA 1
ATOM 814 C C . PHE A 1 112 ? -12.423 -3.412 13.424 1.00 92.88 112 PHE A C 1
ATOM 816 O O . PHE A 1 112 ? -11.831 -2.516 14.032 1.00 92.88 112 PHE A O 1
ATOM 823 N N . ALA A 1 113 ? -12.315 -4.695 13.755 1.00 81.19 113 ALA A N 1
ATOM 824 C CA . ALA A 1 113 ? -11.368 -5.207 14.735 1.00 81.19 113 ALA A CA 1
ATOM 825 C C . ALA A 1 113 ? -10.198 -5.889 14.017 1.00 81.19 113 ALA A C 1
ATOM 827 O O . ALA A 1 113 ? -10.325 -6.306 12.867 1.00 81.19 113 ALA A O 1
ATOM 828 N N . ALA A 1 114 ? -9.061 -6.027 14.700 1.00 71.12 114 ALA A N 1
ATOM 829 C CA . ALA A 1 114 ? -8.003 -6.896 14.202 1.00 71.12 114 ALA A CA 1
ATOM 830 C C . ALA A 1 114 ? -8.559 -8.327 14.133 1.00 71.12 114 ALA A C 1
ATOM 832 O O . ALA A 1 114 ? -8.943 -8.884 15.163 1.00 71.12 114 ALA A O 1
ATOM 833 N N . ALA A 1 115 ? -8.641 -8.897 12.929 1.00 66.00 115 ALA A N 1
ATOM 834 C CA . ALA A 1 115 ? -9.015 -10.297 12.766 1.00 66.00 115 ALA A CA 1
ATOM 835 C C . ALA A 1 115 ? -7.996 -11.196 13.497 1.00 66.00 115 ALA A C 1
ATOM 837 O O . ALA A 1 115 ? -6.868 -10.765 13.731 1.00 66.00 115 ALA A O 1
ATOM 838 N N . PRO A 1 116 ? -8.339 -12.435 13.864 1.00 59.72 116 PRO A N 1
ATOM 839 C CA . PRO A 1 116 ? -7.363 -13.455 14.226 1.00 59.72 116 PRO A CA 1
ATOM 840 C C . PRO A 1 116 ? -6.821 -14.119 12.949 1.00 59.72 116 PRO A C 1
ATOM 842 O O . PRO A 1 116 ? -7.492 -14.895 12.283 1.00 59.72 116 PRO A O 1
ATOM 845 N N . TRP A 1 117 ? -5.580 -13.817 12.582 1.00 59.81 117 TRP A N 1
ATOM 846 C CA . TRP A 1 117 ? -4.960 -14.223 11.304 1.00 59.81 117 TRP A CA 1
ATOM 847 C C . TRP A 1 117 ? -4.408 -15.654 11.345 1.00 59.81 117 TRP A C 1
ATOM 849 O O . TRP A 1 117 ? -3.903 -16.154 10.338 1.00 59.81 117 TRP A O 1
ATOM 859 N N . ALA A 1 118 ? -4.472 -16.296 12.516 1.00 50.78 118 ALA A N 1
ATOM 860 C CA . ALA A 1 118 ? -3.703 -17.487 12.849 1.00 50.78 118 ALA A CA 1
ATOM 861 C C . ALA A 1 118 ? -4.369 -18.823 12.468 1.00 50.78 118 ALA A C 1
ATOM 863 O O . ALA A 1 118 ? -3.641 -19.793 12.283 1.00 50.78 118 ALA A O 1
ATOM 864 N N . GLU A 1 119 ? -5.693 -18.900 12.298 1.00 47.97 119 GLU A N 1
ATOM 865 C CA . GLU A 1 119 ? -6.371 -20.194 12.057 1.00 47.97 119 GLU A CA 1
ATOM 866 C C . GLU A 1 119 ? -7.085 -20.281 10.700 1.00 47.97 119 GLU A C 1
ATOM 868 O O . GLU A 1 119 ? -7.014 -21.306 10.023 1.00 47.97 119 GLU A O 1
ATOM 873 N N . GLU A 1 120 ? -7.699 -19.196 10.230 1.00 49.09 120 GLU A N 1
ATOM 874 C CA . GLU A 1 120 ? -8.584 -19.247 9.058 1.00 49.09 120 GLU A CA 1
ATOM 875 C C . GLU A 1 120 ? -7.820 -19.228 7.717 1.00 49.09 120 GLU A C 1
ATOM 877 O O . GLU A 1 120 ? -8.203 -19.882 6.744 1.00 49.09 120 GLU A O 1
ATOM 882 N N . T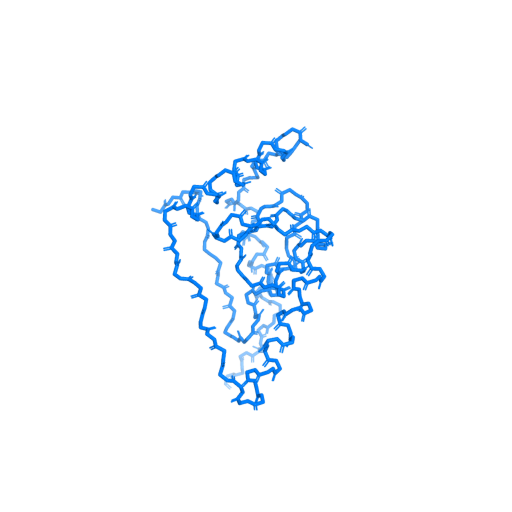HR A 1 121 ? -6.658 -18.567 7.678 1.00 51.75 121 THR A N 1
ATOM 883 C CA . THR A 1 121 ? -5.834 -18.431 6.462 1.00 51.75 121 THR A CA 1
ATOM 884 C C . THR A 1 121 ? -5.067 -19.712 6.113 1.00 51.75 121 THR A C 1
ATOM 886 O O . THR A 1 121 ? -4.873 -20.010 4.933 1.00 51.75 121 THR A O 1
ATOM 889 N N . LEU A 1 122 ? -4.660 -20.512 7.108 1.00 44.53 122 LEU A N 1
ATOM 890 C CA . LEU A 1 122 ? -3.945 -21.779 6.876 1.00 44.53 122 LEU A CA 1
ATOM 891 C C . LEU A 1 122 ? -4.857 -22.852 6.257 1.00 44.53 122 LEU A C 1
ATOM 893 O O . LEU A 1 122 ? -4.402 -23.633 5.420 1.00 44.53 122 LEU A O 1
ATOM 897 N N . LEU A 1 123 ? -6.150 -22.849 6.590 1.00 44.78 123 LEU A N 1
ATOM 898 C CA . LEU A 1 123 ? -7.141 -23.768 6.014 1.00 44.78 123 LEU A CA 1
ATOM 899 C C . LEU A 1 123 ? -7.525 -23.405 4.568 1.00 44.78 123 LEU A C 1
ATOM 901 O O . LEU A 1 123 ? -7.824 -24.288 3.766 1.00 44.78 123 LEU A O 1
ATOM 905 N N . GLN A 1 124 ? -7.492 -22.119 4.209 1.00 48.50 124 GLN A N 1
ATOM 906 C CA . GLN A 1 124 ? -7.788 -21.665 2.844 1.00 48.50 124 GLN A CA 1
ATOM 907 C C . GLN A 1 124 ? -6.574 -21.785 1.910 1.00 48.50 124 GLN A C 1
ATOM 909 O O . GLN A 1 124 ? -6.725 -22.159 0.747 1.00 48.50 124 GLN A O 1
ATOM 914 N N . ALA A 1 125 ? -5.358 -21.533 2.411 1.00 47.56 125 ALA A N 1
ATOM 915 C CA . ALA A 1 125 ? -4.130 -21.703 1.632 1.00 47.56 125 ALA A CA 1
ATOM 916 C C . ALA A 1 125 ? -3.866 -23.177 1.265 1.00 47.56 125 ALA A C 1
ATOM 918 O O . ALA A 1 125 ? -3.485 -23.463 0.135 1.00 47.56 125 ALA A O 1
ATOM 919 N N . THR A 1 126 ? -4.142 -24.114 2.179 1.00 47.97 126 THR A N 1
ATOM 920 C CA . THR A 1 126 ? -3.985 -25.564 1.935 1.00 47.97 126 THR A CA 1
ATOM 921 C C . THR A 1 126 ? -5.018 -26.136 0.960 1.00 47.97 126 THR A C 1
ATOM 923 O O . THR A 1 126 ? -4.717 -27.078 0.232 1.00 47.97 126 THR A O 1
ATOM 926 N N . ARG A 1 127 ? -6.225 -25.560 0.886 1.00 42.62 127 ARG A N 1
ATOM 927 C CA . ARG A 1 127 ? -7.256 -25.977 -0.081 1.00 42.62 127 ARG A CA 1
ATOM 928 C C . ARG A 1 127 ? -6.981 -25.512 -1.510 1.00 42.62 127 ARG A C 1
ATOM 930 O O . ARG A 1 127 ? -7.322 -26.230 -2.444 1.00 42.62 127 ARG A O 1
ATOM 937 N N . ALA A 1 128 ? -6.380 -24.337 -1.688 1.00 46.12 128 ALA A N 1
ATOM 938 C CA . ALA A 1 128 ? -6.085 -23.806 -3.019 1.00 46.12 128 ALA A CA 1
ATOM 939 C C . ALA A 1 128 ? -4.913 -24.539 -3.706 1.00 46.12 128 ALA A C 1
ATOM 941 O O . ALA A 1 128 ? -4.955 -24.731 -4.920 1.00 46.12 128 ALA A O 1
ATOM 942 N N . ASP A 1 129 ? -3.922 -24.995 -2.931 1.00 48.78 129 ASP A N 1
ATOM 943 C CA . ASP A 1 129 ? -2.700 -25.665 -3.416 1.00 48.78 129 ASP A CA 1
ATOM 944 C C . ASP A 1 129 ? -2.959 -27.081 -3.982 1.00 48.78 129 ASP A C 1
ATOM 946 O O . ASP A 1 129 ? -2.283 -27.544 -4.894 1.00 48.78 129 ASP A O 1
ATOM 950 N N . LEU A 1 130 ? -4.010 -27.767 -3.517 1.00 43.75 130 LEU A N 1
ATOM 951 C CA . LEU A 1 130 ? -4.340 -29.130 -3.963 1.00 43.75 130 LEU A CA 1
ATOM 952 C C . LEU A 1 130 ? -5.205 -29.197 -5.237 1.00 43.75 130 LEU A C 1
ATOM 954 O O . LEU A 1 130 ? -5.463 -30.293 -5.728 1.00 43.75 130 LEU A O 1
ATOM 958 N N . SER A 1 131 ? -5.662 -28.063 -5.785 1.00 47.94 131 SER A N 1
ATOM 959 C CA . SER A 1 131 ? -6.555 -28.051 -6.963 1.00 47.94 131 SER A CA 1
ATOM 960 C C . SER A 1 131 ? -5.857 -27.820 -8.311 1.00 47.94 131 SER A C 1
ATOM 962 O O . SER A 1 131 ? -6.516 -27.901 -9.346 1.00 47.94 131 SER A O 1
ATOM 964 N N . SER A 1 132 ? -4.544 -27.554 -8.327 1.00 44.75 132 SER A N 1
ATOM 965 C CA . SER A 1 132 ? -3.796 -27.221 -9.554 1.00 44.75 132 SER A CA 1
ATOM 966 C C . SER A 1 132 ? -2.507 -28.022 -9.780 1.00 44.75 132 SER A C 1
ATOM 968 O O . SER A 1 132 ? -1.791 -27.749 -10.745 1.00 44.75 132 SER A O 1
ATOM 970 N N . ALA A 1 133 ? -2.205 -29.028 -8.953 1.00 39.00 133 ALA A N 1
ATOM 971 C CA . ALA A 1 133 ? -1.073 -29.914 -9.210 1.00 39.00 133 ALA A CA 1
ATOM 972 C C . ALA A 1 133 ? -1.370 -30.806 -10.439 1.00 39.00 133 ALA A C 1
ATOM 974 O O . ALA A 1 133 ? -2.368 -31.534 -10.422 1.00 39.00 133 ALA A O 1
ATOM 975 N N . PRO A 1 134 ? -0.552 -30.781 -11.513 1.00 35.62 134 PRO A N 1
ATOM 976 C CA . PRO A 1 134 ? -0.684 -31.763 -12.585 1.00 35.62 134 PRO A CA 1
ATOM 977 C C . PRO A 1 134 ? -0.384 -33.168 -12.030 1.00 35.62 134 PRO A C 1
ATOM 979 O O . PRO A 1 134 ? 0.417 -33.289 -11.097 1.00 35.62 134 PRO A O 1
ATOM 982 N N . PRO A 1 135 ? -1.006 -34.235 -12.570 1.00 34.09 135 PRO A N 1
ATOM 983 C CA . PRO A 1 135 ? -0.726 -35.586 -12.108 1.00 34.09 135 PRO A CA 1
ATOM 984 C C . PRO A 1 135 ? 0.761 -35.889 -12.307 1.00 34.09 135 PRO A C 1
ATOM 986 O O . PRO A 1 135 ? 1.293 -35.743 -13.408 1.00 34.09 135 PRO A O 1
ATOM 989 N N . VAL A 1 136 ? 1.423 -36.298 -11.225 1.00 41.34 136 VAL A N 1
ATOM 990 C CA . VAL A 1 136 ? 2.748 -36.914 -11.284 1.00 41.34 136 VAL A CA 1
ATOM 991 C C . VAL A 1 136 ? 2.565 -38.227 -12.040 1.00 41.34 136 VAL A C 1
ATOM 993 O O . VAL A 1 136 ? 1.856 -39.115 -11.570 1.00 41.34 136 VAL A O 1
ATOM 996 N N . VAL A 1 137 ? 3.109 -38.298 -13.251 1.00 44.16 137 VAL A N 1
ATOM 997 C CA . VAL A 1 137 ? 3.164 -39.526 -14.047 1.00 44.16 137 VAL A CA 1
ATOM 998 C C . VAL A 1 137 ? 4.496 -40.194 -13.708 1.00 44.16 137 VAL A C 1
ATOM 1000 O O . VAL A 1 137 ? 5.527 -39.525 -13.808 1.00 44.16 137 VAL A O 1
ATOM 1003 N N . ASP A 1 138 ? 4.436 -41.446 -13.244 1.00 45.44 138 ASP A N 1
ATOM 1004 C CA . ASP A 1 138 ? 5.598 -42.302 -12.939 1.00 45.44 138 ASP A CA 1
ATOM 1005 C C . ASP A 1 138 ? 6.546 -42.477 -14.140 1.00 45.44 138 ASP A C 1
ATOM 1007 O O . ASP A 1 138 ? 6.048 -42.586 -15.289 1.00 45.44 138 ASP A O 1
#

Radius of gyration: 18.2 Å; chains: 1; bounding box: 33×55×42 Å

Sequence (138 aa):
RDPNIARVVVPSGPDVADDWIAARVSRGDVVVTADIPLASRCVKAGADVIAPNGRAFTEASIGAALATRNLMDDLRSAGQVTSGPKPFSPRDRSAFLSALDLAIVRLKRAGFAAAPWAEETLLQATRADLSSAPPVVD

pLDDT: mean 84.87, std 18.39, range [34.09, 98.19]